Protein AF-A0A091D772-F1 (afdb_monomer)

Solvent-accessible surface area (backbone atoms only — not comparable to full-atom values): 7372 Å² total; per-residue (Å²): 126,67,69,62,57,57,50,49,54,54,50,52,51,54,52,49,64,50,54,75,74,56,83,86,83,85,88,83,76,66,86,89,70,48,62,71,54,55,55,52,49,51,38,44,77,74,65,80,46,76,76,83,57,50,68,64,50,43,25,52,53,44,49,52,53,53,54,49,54,53,51,49,57,53,47,28,65,76,68,69,54,77,66,97,52,71,75,47,56,59,47,56,52,60,68,69,47,88,64,78,66,47,81,82,66,47,45,75,53,69,74,53,57,59,40,66,74,70,107

Nearest PDB structures (foldseek):
  7rky-assembly1_A  TM=7.589E-01  e=5.909E-07  Homo sapiens
  3c7k-assembly2_C  TM=8.821E-01  e=9.025E-05  Mus musculus
  8u02-assembly1_B  TM=5.170E-01  e=1.567E-04  Homo sapiens

Radius of gyration: 23.86 Å; Cα contacts (8 Å, |Δi|>4): 42; chains: 1; bounding box: 42×31×75 Å

Mean predicted aligned error: 9.5 Å

InterPro domains:
  IPR001019 Guanine nucleotide binding protein, alpha subunit [PF00503] (6-117)
  IPR001019 Guanine nucleotide binding protein, alpha subunit [PS51882] (21-119)
  IPR001019 Guanine nucleotide binding protein, alpha subunit [PTHR10218] (6-97)
  IPR011025 G protein alpha subunit, helical insertion [SSF47895] (53-118)
  IPR027417 P-loop containing nucleoside triphosphate hydrolase [G3DSA:3.40.50.300] (2-86)

pLDDT: mean 82.86, std 11.73, range [50.69, 95.75]

Foldseek 3Di:
DPPVVVVVVVVVVVVVVVVVPDDDDDDDDDPPPCPVVVVQVCCVVPVVHDDPCVLVVLLVVQVVVLVVVLVVLVVCVVVVPDDPDNVLVVLNVVSVPPPVPSNPPSDDDPSNVVSVVVD

Sequence (11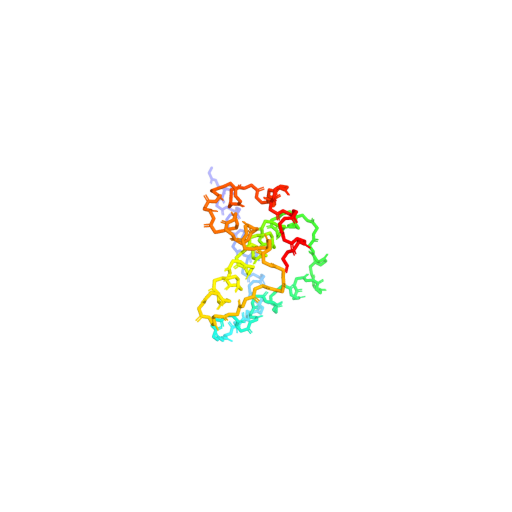9 aa):
MGCTAKMIYKNLQRTWEKAVWEVKLLLLGAGESGKRTIDKQMKIIHEGGYSGECSQYRTVVCSNTVQSIMAIVKAMGNLQIDFTDPHRVADARQLSSPSRTAEEQGMLPEDLSSVFRRL

Structure (mmCIF, N/CA/C/O backbone):
data_AF-A0A091D772-F1
#
_entry.id   AF-A0A091D772-F1
#
loop_
_atom_site.group_PDB
_atom_site.id
_atom_site.type_symbol
_atom_site.label_atom_id
_atom_site.label_alt_id
_atom_site.label_comp_id
_atom_site.label_asym_id
_atom_site.label_entity_id
_atom_site.label_seq_id
_atom_site.pdbx_PDB_ins_code
_atom_site.Cartn_x
_atom_site.Cartn_y
_atom_site.Cartn_z
_atom_site.occupancy
_atom_site.B_iso_or_equiv
_atom_site.auth_seq_id
_atom_site.auth_comp_id
_atom_site.auth_asym_id
_atom_site.auth_atom_id
_atom_site.pdbx_PDB_model_num
ATOM 1 N N . MET A 1 1 ? -2.359 7.596 51.857 1.00 54.97 1 MET A N 1
ATOM 2 C CA . MET A 1 1 ? -2.183 6.387 51.015 1.00 54.97 1 MET A CA 1
ATOM 3 C C . MET A 1 1 ? -3.492 5.671 50.620 1.00 54.97 1 MET A C 1
ATOM 5 O O . MET A 1 1 ? -3.441 4.826 49.740 1.00 54.97 1 MET A O 1
ATOM 9 N N . GLY A 1 2 ? -4.674 6.001 51.176 1.00 61.81 2 GLY A N 1
ATOM 10 C CA . GLY A 1 2 ? -5.932 5.283 50.864 1.00 61.81 2 GLY A CA 1
ATOM 11 C C . GLY A 1 2 ? -6.632 5.631 49.534 1.00 61.81 2 GLY A C 1
ATOM 12 O O . GLY A 1 2 ? -7.403 4.821 49.021 1.00 61.81 2 GLY A O 1
ATOM 13 N N . CYS A 1 3 ? -6.366 6.802 48.942 1.00 72.12 3 CYS A N 1
ATOM 14 C CA . CYS A 1 3 ? -7.052 7.240 47.716 1.00 72.12 3 CYS A CA 1
ATOM 15 C C . CYS A 1 3 ? -6.667 6.410 46.479 1.00 72.12 3 CYS A C 1
ATOM 17 O O . CYS A 1 3 ? -7.528 6.097 45.659 1.00 72.12 3 CYS A O 1
ATOM 19 N N . THR A 1 4 ? -5.403 5.987 46.380 1.00 80.81 4 THR A N 1
ATOM 20 C CA . THR A 1 4 ? -4.888 5.215 45.239 1.00 80.81 4 THR A CA 1
ATOM 21 C C . THR A 1 4 ? -5.492 3.813 45.186 1.00 80.81 4 THR A C 1
ATOM 23 O O . THR A 1 4 ? -5.976 3.397 44.138 1.00 80.81 4 THR A O 1
ATOM 26 N N . ALA A 1 5 ? -5.570 3.114 46.323 1.00 83.38 5 ALA A N 1
ATOM 27 C CA . ALA A 1 5 ? -6.212 1.800 46.399 1.00 83.38 5 ALA A CA 1
ATOM 28 C C . ALA A 1 5 ? -7.697 1.879 46.006 1.00 83.38 5 ALA A C 1
ATOM 30 O O . ALA A 1 5 ? -8.175 1.086 45.199 1.00 83.38 5 ALA A O 1
ATOM 31 N N . LYS A 1 6 ? -8.417 2.896 46.498 1.00 85.00 6 LYS A N 1
ATOM 32 C CA . LYS A 1 6 ? -9.838 3.108 46.178 1.00 85.00 6 LYS A CA 1
ATOM 33 C C . LYS A 1 6 ? -10.072 3.401 44.689 1.00 85.00 6 LYS A C 1
ATOM 35 O O . LYS A 1 6 ? -11.067 2.948 44.128 1.00 85.00 6 LYS A O 1
ATOM 40 N N . MET A 1 7 ? -9.154 4.124 44.041 1.00 88.44 7 MET A N 1
ATOM 41 C CA . MET A 1 7 ? -9.163 4.327 42.587 1.00 88.44 7 MET A CA 1
ATOM 42 C C . MET A 1 7 ? -8.904 3.030 41.815 1.00 88.44 7 MET A C 1
ATOM 44 O O . MET A 1 7 ? -9.593 2.777 40.830 1.00 88.44 7 MET A O 1
ATOM 48 N N . ILE A 1 8 ? -7.965 2.196 42.269 1.00 91.00 8 ILE A N 1
ATOM 49 C CA . I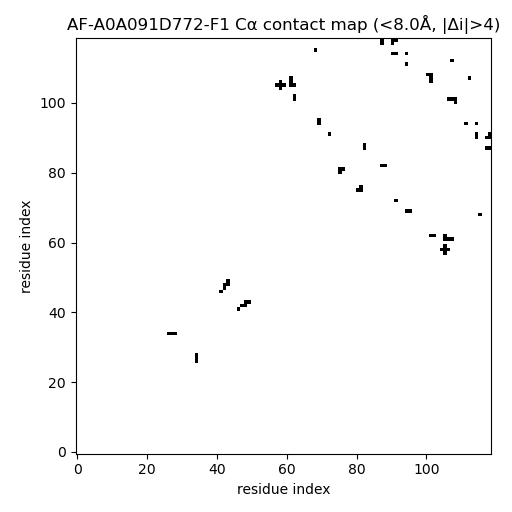LE A 1 8 ? -7.646 0.914 41.623 1.00 91.00 8 ILE A CA 1
ATOM 50 C C . ILE A 1 8 ? -8.863 -0.014 41.636 1.00 91.00 8 ILE A C 1
ATOM 52 O O . ILE A 1 8 ? -9.244 -0.503 40.578 1.00 91.00 8 ILE A O 1
ATOM 56 N N . TYR A 1 9 ? -9.526 -0.191 42.784 1.00 90.81 9 TYR A N 1
ATOM 57 C CA . TYR A 1 9 ? -10.733 -1.025 42.873 1.00 90.81 9 TYR A CA 1
ATOM 58 C C . TYR A 1 9 ? -11.858 -0.523 41.961 1.00 90.81 9 TYR A C 1
ATOM 60 O O . TYR A 1 9 ? -12.465 -1.313 41.240 1.00 90.81 9 TYR A O 1
ATOM 68 N N . LYS A 1 10 ? -12.094 0.797 41.923 1.00 90.44 10 LYS A N 1
ATOM 69 C CA . LYS A 1 10 ? -13.077 1.398 41.005 1.00 90.44 10 LYS A CA 1
ATOM 70 C C . LYS A 1 10 ? -12.729 1.164 39.535 1.00 90.44 10 LYS A C 1
ATOM 72 O O . LYS A 1 10 ? -13.625 0.893 38.741 1.00 90.44 10 LYS A O 1
ATOM 77 N N . ASN A 1 11 ? -11.456 1.284 39.163 1.00 91.00 11 ASN A N 1
ATOM 78 C CA . ASN A 1 11 ? -11.015 1.021 37.796 1.00 91.00 11 ASN A CA 1
ATOM 79 C C . ASN A 1 11 ? -11.162 -0.462 37.444 1.00 91.00 11 ASN A C 1
ATOM 81 O O . ASN A 1 11 ? -11.656 -0.764 36.365 1.00 91.00 11 ASN A O 1
ATOM 85 N N . LEU A 1 12 ? -10.821 -1.372 38.365 1.00 91.31 12 LEU A N 1
ATOM 86 C CA . LEU A 1 12 ? -10.999 -2.812 38.176 1.00 91.31 12 LEU A CA 1
ATOM 87 C C . LEU A 1 12 ? -12.462 -3.161 37.906 1.00 91.31 12 LEU A C 1
ATOM 89 O O . LEU A 1 12 ? -12.752 -3.871 36.950 1.00 91.31 12 LEU A O 1
ATOM 93 N N . GLN A 1 13 ? -13.374 -2.627 38.722 1.00 91.19 13 GLN A N 1
ATOM 94 C CA . GLN A 1 13 ? -14.805 -2.884 38.590 1.00 91.19 13 GLN A CA 1
ATOM 95 C C . GLN A 1 13 ? -15.347 -2.378 37.245 1.00 91.19 13 GLN A C 1
ATOM 97 O O . GLN A 1 13 ? -16.022 -3.123 36.542 1.00 91.19 13 GLN A O 1
ATOM 102 N N . ARG A 1 14 ? -14.965 -1.164 36.824 1.00 87.81 14 ARG A N 1
ATOM 103 C CA . ARG A 1 14 ? -15.341 -0.625 35.504 1.00 87.81 14 ARG A CA 1
ATOM 104 C C . ARG A 1 14 ? -14.789 -1.449 34.341 1.00 87.81 14 ARG A C 1
ATOM 106 O O . ARG A 1 14 ? -15.472 -1.608 33.335 1.00 87.81 14 ARG A O 1
ATOM 113 N N . THR A 1 15 ? -13.550 -1.929 34.435 1.00 88.12 15 THR A N 1
ATOM 114 C CA . THR A 1 15 ? -12.956 -2.772 33.387 1.00 88.12 15 THR A CA 1
ATOM 115 C C . THR A 1 15 ? -13.654 -4.128 33.320 1.00 88.12 15 THR A C 1
ATOM 117 O O . THR A 1 15 ? -13.915 -4.608 32.223 1.00 88.12 15 THR A O 1
ATOM 120 N N . TRP A 1 16 ? -14.019 -4.706 34.468 1.00 89.00 16 TRP A N 1
ATOM 121 C CA . TRP A 1 16 ? -14.804 -5.941 34.543 1.00 89.00 16 TRP A CA 1
ATOM 122 C C . TRP A 1 16 ? -16.167 -5.799 33.873 1.00 89.00 16 TRP A C 1
ATOM 124 O O . TRP A 1 16 ? -16.507 -6.603 33.013 1.00 89.00 16 TRP A O 1
ATOM 134 N N . GLU A 1 17 ? -16.916 -4.750 34.211 1.00 89.38 17 GLU A N 1
ATOM 135 C CA . GLU A 1 17 ? -18.231 -4.484 33.619 1.00 89.38 17 GLU A CA 1
ATOM 136 C C . GLU A 1 17 ? -18.150 -4.333 32.094 1.00 89.38 17 GLU A C 1
ATOM 138 O O . GLU A 1 17 ? -19.002 -4.853 31.380 1.00 89.38 17 GLU A O 1
ATOM 143 N N . LYS A 1 18 ? -17.100 -3.680 31.578 1.00 86.12 18 LYS A N 1
ATOM 144 C CA . LYS A 1 18 ? -16.860 -3.570 30.131 1.00 86.12 18 LYS A CA 1
ATOM 145 C C . LYS A 1 18 ? -16.477 -4.905 29.494 1.00 86.12 18 LYS A C 1
ATOM 147 O O . LYS A 1 18 ? -16.975 -5.218 28.419 1.00 86.12 18 LYS A O 1
ATOM 152 N N . ALA A 1 19 ? -15.619 -5.683 30.151 1.00 85.94 19 ALA A N 1
ATOM 153 C CA . ALA A 1 19 ? -15.123 -6.955 29.630 1.00 85.94 19 ALA A CA 1
ATOM 154 C C . ALA A 1 19 ? -16.227 -8.015 29.498 1.00 85.94 19 ALA A C 1
ATOM 156 O O . ALA A 1 19 ? -16.156 -8.848 28.603 1.00 85.94 19 ALA A O 1
ATOM 157 N N . VAL A 1 20 ? -17.257 -7.974 30.352 1.00 88.81 20 VAL A N 1
ATOM 158 C CA . VAL A 1 20 ? -18.402 -8.904 30.282 1.00 88.81 20 VAL A CA 1
ATOM 159 C C . VAL A 1 20 ? -19.163 -8.783 28.958 1.00 88.81 20 VAL A C 1
ATOM 161 O O . VAL A 1 20 ? -19.652 -9.787 28.446 1.00 88.81 20 VAL A O 1
ATOM 164 N N . TRP A 1 21 ? -19.241 -7.579 28.389 1.00 89.88 21 TRP A N 1
ATOM 165 C CA . TRP A 1 21 ? -19.954 -7.318 27.133 1.00 89.88 21 TRP A CA 1
ATOM 166 C C . TRP A 1 21 ? -19.029 -7.242 25.911 1.00 89.88 21 TRP A C 1
ATOM 168 O O . TRP A 1 21 ? -19.494 -7.015 24.795 1.00 89.88 21 TRP A O 1
ATOM 178 N N . GLU A 1 22 ? -17.720 -7.414 26.103 1.00 89.50 22 GLU A N 1
ATOM 179 C CA . GLU A 1 22 ? -16.728 -7.339 25.035 1.00 89.50 22 GLU A CA 1
ATOM 180 C C . GLU A 1 22 ? -16.722 -8.632 24.207 1.00 89.50 22 GLU A C 1
ATOM 182 O O . GLU A 1 22 ? -16.495 -9.727 24.723 1.00 89.50 22 GLU A O 1
ATOM 187 N N . VAL A 1 23 ? -16.914 -8.506 22.892 1.00 91.06 23 VAL A N 1
ATOM 188 C CA . VAL A 1 23 ? -16.774 -9.625 21.951 1.00 91.06 23 VAL A CA 1
ATOM 189 C C . VAL A 1 23 ? -15.367 -9.606 21.359 1.00 91.06 23 VAL A C 1
ATOM 191 O O . VAL A 1 23 ? -14.972 -8.638 20.713 1.00 91.06 23 VAL A O 1
ATOM 194 N N . LYS A 1 24 ? -14.611 -10.693 21.549 1.00 91.56 24 LYS A N 1
ATOM 195 C CA . LYS A 1 24 ? -13.251 -10.845 21.009 1.00 91.56 24 LYS A CA 1
ATOM 196 C C . LYS A 1 24 ? -13.272 -11.698 19.748 1.00 91.56 24 LYS A C 1
ATOM 198 O O . LYS A 1 24 ? -13.722 -12.840 19.775 1.00 91.56 24 LYS A O 1
ATOM 203 N N . LEU A 1 25 ? -12.753 -11.146 18.655 1.00 92.25 25 LEU A N 1
ATOM 204 C CA . LEU A 1 25 ? -12.651 -11.819 17.362 1.00 92.25 25 LEU A CA 1
ATOM 205 C C . LEU A 1 25 ? -11.182 -12.112 17.045 1.00 92.25 25 LEU A C 1
ATOM 207 O O . LEU A 1 25 ? -10.322 -11.250 17.214 1.00 92.25 25 LEU A O 1
ATOM 211 N N . LEU A 1 26 ? -10.897 -13.326 16.567 1.00 94.44 26 LEU A N 1
ATOM 212 C CA . LEU A 1 26 ? -9.562 -13.740 16.136 1.00 94.44 26 LEU A CA 1
ATOM 213 C C . LEU A 1 26 ? -9.563 -14.000 14.629 1.00 94.44 26 LEU A C 1
ATOM 215 O O . LEU A 1 26 ? -10.251 -14.896 14.145 1.00 94.44 26 LEU A O 1
ATOM 219 N N . LEU A 1 27 ? -8.763 -13.232 13.891 1.00 93.00 27 LEU A N 1
ATOM 220 C CA . LEU A 1 27 ? -8.570 -13.424 12.456 1.00 93.00 27 LEU A CA 1
ATOM 221 C C . LEU A 1 27 ? -7.361 -14.338 12.214 1.00 93.00 27 LEU A C 1
ATOM 223 O O . LEU A 1 27 ? -6.230 -13.979 12.542 1.00 93.00 27 LEU A O 1
ATOM 227 N N . LEU A 1 28 ? -7.590 -15.503 11.603 1.00 94.75 28 LEU A N 1
ATOM 228 C CA . LEU A 1 28 ? -6.553 -16.479 11.249 1.00 94.75 28 LEU A CA 1
ATOM 229 C C . LEU A 1 28 ? -6.351 -16.554 9.731 1.00 94.75 28 LEU A C 1
ATOM 231 O O . LEU A 1 28 ? -7.261 -16.290 8.951 1.00 94.75 28 LEU A O 1
ATOM 235 N N . GLY A 1 29 ? -5.132 -16.880 9.303 1.00 92.56 29 GLY A N 1
ATOM 236 C CA . GLY A 1 29 ? -4.792 -17.087 7.893 1.00 92.56 29 GLY A CA 1
ATOM 237 C C . GLY A 1 29 ? -3.289 -17.011 7.639 1.00 92.56 29 GLY A C 1
ATOM 238 O O . GLY A 1 29 ? -2.540 -16.547 8.502 1.00 92.56 29 GLY A O 1
ATOM 239 N N . ALA A 1 30 ? -2.855 -17.387 6.438 1.00 92.31 30 ALA A N 1
ATOM 240 C CA . ALA A 1 30 ? -1.458 -17.297 6.006 1.00 92.31 30 ALA A CA 1
ATOM 241 C C . ALA A 1 30 ? -0.909 -15.853 6.026 1.00 92.31 30 ALA A C 1
ATOM 243 O O . ALA A 1 30 ? -1.669 -14.882 6.145 1.00 92.31 30 ALA A O 1
ATOM 244 N N . GLY A 1 31 ? 0.414 -15.697 5.914 1.00 88.44 31 GLY A N 1
ATOM 245 C CA . GLY A 1 31 ? 1.026 -14.388 5.661 1.00 88.44 31 GLY A CA 1
ATOM 246 C C . GLY A 1 31 ? 0.338 -13.690 4.482 1.00 88.44 31 GLY A C 1
ATOM 247 O O . GLY A 1 31 ? -0.123 -14.356 3.563 1.00 88.44 31 GLY A O 1
ATOM 248 N N . GLU A 1 32 ? 0.177 -12.367 4.562 1.00 85.81 32 GLU A N 1
ATOM 249 C CA . GLU A 1 32 ? -0.389 -11.539 3.476 1.00 85.81 32 GLU A CA 1
ATOM 250 C C . GLU A 1 32 ? -1.856 -11.816 3.077 1.00 85.81 32 GLU A C 1
ATOM 252 O O . GLU A 1 32 ? -2.391 -11.129 2.215 1.00 85.81 32 GLU A O 1
ATOM 257 N N . SER A 1 33 ? -2.582 -12.701 3.775 1.00 91.44 33 SER A N 1
ATOM 258 C CA . SER A 1 33 ? -3.985 -13.060 3.474 1.00 91.44 33 SER A CA 1
ATOM 259 C C . SER A 1 33 ? -5.035 -11.943 3.664 1.00 91.44 33 SER A C 1
ATOM 261 O O . SER A 1 33 ? -6.227 -12.225 3.741 1.00 91.44 33 SER A O 1
ATOM 263 N N . GLY A 1 34 ? -4.625 -10.687 3.859 1.00 91.31 34 GLY A N 1
ATOM 264 C CA . GLY A 1 34 ? -5.541 -9.552 4.018 1.00 91.31 34 GLY A CA 1
ATOM 265 C C . GLY A 1 34 ? -6.130 -9.344 5.420 1.00 91.31 34 GLY A C 1
ATOM 266 O O . GLY A 1 34 ? -6.979 -8.476 5.590 1.00 91.31 34 GLY A O 1
ATOM 267 N N . LYS A 1 35 ? -5.662 -10.054 6.459 1.00 94.31 35 LYS A N 1
ATOM 268 C CA . LYS A 1 35 ? -6.143 -9.863 7.851 1.00 94.31 35 LYS A CA 1
ATOM 269 C C . LYS A 1 35 ? -6.052 -8.411 8.330 1.00 94.31 35 LYS A C 1
ATOM 271 O O . LYS A 1 35 ? -7.009 -7.878 8.878 1.00 94.31 35 LYS A O 1
ATOM 276 N N . ARG A 1 36 ? -4.918 -7.752 8.057 1.00 90.75 36 ARG A N 1
ATOM 277 C CA . ARG A 1 36 ? -4.725 -6.321 8.356 1.00 90.75 36 ARG A CA 1
ATOM 278 C C . ARG A 1 36 ? -5.675 -5.427 7.557 1.00 90.75 36 ARG A C 1
ATOM 280 O O . ARG A 1 36 ? -6.001 -4.339 8.006 1.00 90.75 36 ARG A O 1
ATOM 287 N N . THR A 1 37 ? -6.101 -5.857 6.373 1.00 94.00 37 THR A N 1
ATOM 288 C CA . THR A 1 37 ? -7.060 -5.108 5.555 1.00 94.00 37 THR A CA 1
ATOM 289 C C . THR A 1 37 ? -8.450 -5.151 6.179 1.00 94.00 37 THR A C 1
ATOM 291 O O . THR A 1 37 ? -9.092 -4.112 6.256 1.00 94.00 37 THR A O 1
ATOM 294 N N . ILE A 1 38 ? -8.888 -6.309 6.684 1.00 93.62 38 ILE A N 1
ATOM 295 C CA . ILE A 1 38 ? -10.170 -6.439 7.399 1.00 93.62 38 ILE A CA 1
ATOM 296 C C . ILE A 1 38 ? -10.192 -5.561 8.653 1.00 93.62 38 ILE A C 1
ATOM 298 O O . ILE A 1 38 ? -11.141 -4.811 8.857 1.00 93.62 38 ILE A O 1
ATOM 302 N N . ASP A 1 39 ? -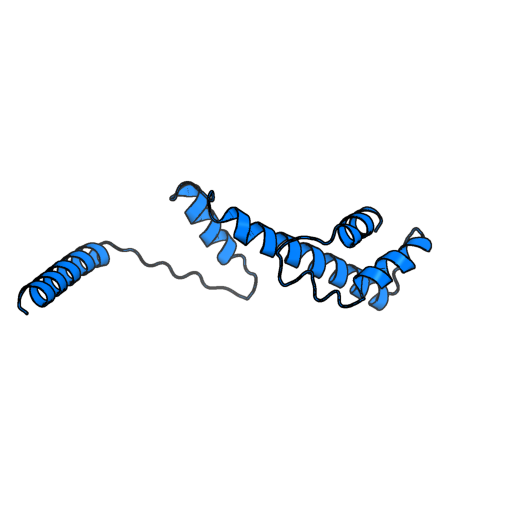9.118 -5.599 9.441 1.00 91.25 39 ASP A N 1
ATOM 303 C CA . ASP A 1 39 ? -8.953 -4.744 10.620 1.00 91.25 39 ASP A CA 1
ATOM 304 C C . ASP A 1 39 ? -9.055 -3.246 10.263 1.00 91.25 39 ASP A C 1
ATOM 306 O O . ASP A 1 39 ? -9.849 -2.502 10.840 1.00 91.25 39 ASP A O 1
ATOM 310 N N . LYS A 1 40 ? -8.356 -2.818 9.201 1.00 91.31 40 LYS A N 1
ATOM 311 C CA . LYS A 1 40 ? -8.447 -1.438 8.698 1.00 91.31 40 LYS A CA 1
ATOM 312 C C . LYS A 1 40 ? -9.855 -1.049 8.238 1.00 91.31 40 LYS A C 1
ATOM 314 O O . LYS A 1 40 ? -10.270 0.087 8.454 1.00 91.31 40 LYS A O 1
ATOM 319 N N . GLN A 1 41 ? -10.591 -1.961 7.604 1.00 94.31 41 GLN A N 1
ATOM 320 C CA . GLN A 1 41 ? -11.969 -1.702 7.169 1.00 94.31 41 GLN A CA 1
ATOM 321 C C . GLN A 1 41 ? -12.925 -1.553 8.353 1.00 94.31 41 GLN A C 1
ATOM 323 O O . GLN A 1 41 ? -13.781 -0.670 8.335 1.00 94.31 41 GLN A O 1
ATOM 328 N N . MET A 1 42 ? -12.748 -2.348 9.411 1.00 92.81 42 MET A N 1
ATOM 329 C CA . MET A 1 42 ? -13.555 -2.203 10.624 1.00 92.81 42 MET A CA 1
ATOM 330 C C . MET A 1 42 ? -13.401 -0.812 11.233 1.00 92.81 42 MET A C 1
ATOM 332 O O . MET A 1 42 ? -14.410 -0.169 11.527 1.00 92.81 42 MET A O 1
ATOM 336 N N . LYS A 1 43 ? -12.167 -0.303 11.297 1.00 90.44 43 LYS A N 1
ATOM 337 C CA . LYS A 1 43 ? -11.873 1.061 11.748 1.00 90.44 43 LYS A CA 1
ATOM 338 C C . LYS A 1 43 ? -12.513 2.141 10.866 1.00 90.44 43 LYS A C 1
ATOM 340 O O . LYS A 1 43 ? -13.077 3.102 11.385 1.00 90.44 43 LYS A O 1
ATOM 345 N N . ILE A 1 44 ? -12.491 1.977 9.542 1.00 91.12 44 ILE A N 1
ATOM 346 C CA . ILE A 1 44 ? -13.151 2.917 8.616 1.00 91.12 44 ILE A CA 1
ATOM 347 C C . ILE A 1 44 ? -14.658 2.993 8.878 1.00 91.12 44 ILE A C 1
ATOM 349 O O . ILE A 1 44 ? -15.208 4.090 8.938 1.00 91.12 44 ILE A O 1
ATOM 353 N N . ILE A 1 45 ? -15.314 1.846 9.056 1.00 93.25 45 ILE A N 1
ATOM 354 C CA . ILE A 1 45 ? -16.774 1.773 9.185 1.00 93.25 45 ILE A CA 1
ATOM 355 C C . ILE A 1 45 ? -17.247 2.194 10.590 1.00 93.25 45 ILE A C 1
ATOM 357 O O . ILE A 1 45 ? -18.300 2.815 10.705 1.00 93.25 45 ILE A O 1
ATOM 361 N N . HIS A 1 46 ? -16.486 1.884 11.649 1.00 90.56 46 HIS A N 1
ATOM 362 C CA . HIS A 1 46 ? -16.962 1.995 13.039 1.00 90.56 46 HIS A CA 1
ATOM 363 C C . HIS A 1 46 ? -16.286 3.103 13.861 1.00 90.56 46 HIS A C 1
ATOM 365 O O . HIS A 1 46 ? -16.867 3.553 14.845 1.00 90.56 46 HIS A O 1
ATOM 371 N N . GLU A 1 47 ? -15.094 3.573 13.479 1.00 87.56 47 GLU A N 1
ATOM 372 C CA . GLU A 1 47 ? -14.313 4.548 14.265 1.00 87.56 47 GLU A CA 1
ATOM 373 C C . GLU A 1 47 ? -14.096 5.887 13.537 1.00 87.56 47 GLU A C 1
ATOM 375 O O . GLU A 1 47 ? -13.283 6.707 13.959 1.00 87.56 47 GLU A O 1
ATOM 380 N N . GLY A 1 48 ? -14.817 6.140 12.439 1.00 85.00 48 GLY A N 1
ATOM 381 C CA . GLY A 1 48 ? -14.730 7.408 11.704 1.00 85.00 48 GLY A CA 1
ATOM 382 C C . GLY A 1 48 ? -13.479 7.557 10.828 1.00 85.00 48 GLY A C 1
ATOM 383 O O . GLY A 1 48 ? -13.158 8.666 10.400 1.00 85.00 48 GLY A O 1
ATOM 384 N N . GLY A 1 49 ? -12.784 6.455 10.527 1.00 85.38 49 GLY A N 1
ATOM 385 C CA . GLY A 1 49 ? -11.655 6.434 9.594 1.00 85.38 49 GLY A CA 1
ATOM 386 C C . GLY A 1 49 ? -10.332 6.948 10.165 1.00 85.38 49 G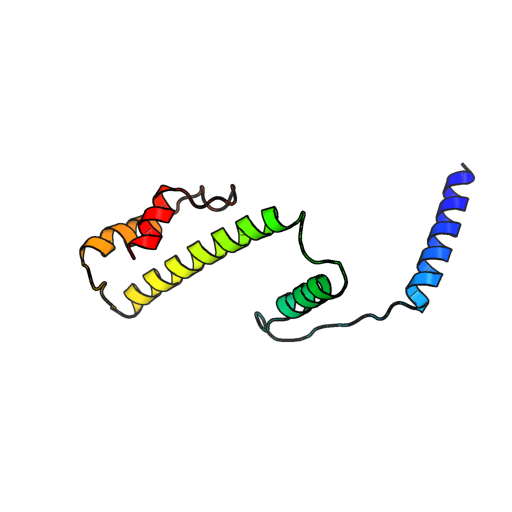LY A C 1
ATOM 387 O O . GLY A 1 49 ? -10.061 6.858 11.359 1.00 85.38 49 GLY A O 1
ATOM 388 N N . TYR A 1 50 ? -9.459 7.435 9.276 1.00 85.12 50 TYR A N 1
ATOM 389 C CA . TYR A 1 50 ? -8.085 7.829 9.598 1.00 85.12 50 TYR A CA 1
ATOM 390 C C . TYR A 1 50 ? -7.874 9.314 9.292 1.00 85.12 50 TYR A C 1
ATOM 392 O O . TYR A 1 50 ? -7.909 9.715 8.132 1.00 85.12 50 TYR A O 1
ATOM 400 N N . SER A 1 51 ? -7.638 10.129 10.325 1.00 77.12 51 SER A N 1
ATOM 401 C CA . SER A 1 51 ? -7.335 11.564 10.166 1.00 77.12 51 SER A CA 1
ATOM 402 C C . SER A 1 51 ? -5.927 11.914 10.672 1.00 77.12 51 SER A C 1
ATOM 404 O O . SER A 1 51 ? -5.114 12.443 9.919 1.00 77.12 51 SER A O 1
ATOM 406 N N . GLY A 1 52 ? -5.568 11.517 11.902 1.00 78.44 52 GLY A N 1
ATOM 407 C CA . GLY A 1 52 ? -4.230 11.768 12.471 1.00 78.44 52 GLY A CA 1
ATOM 408 C C . GLY A 1 52 ? -3.144 10.759 12.066 1.00 78.44 52 GLY A C 1
ATOM 409 O O . GLY A 1 52 ? -1.965 11.097 12.002 1.00 78.44 52 GLY A O 1
ATOM 410 N N . GLU A 1 53 ? -3.524 9.519 11.749 1.00 79.12 53 GLU A N 1
ATOM 411 C CA . GLU A 1 53 ? -2.578 8.430 11.439 1.00 79.12 53 GLU A CA 1
ATOM 412 C C . GLU A 1 53 ? -2.108 8.431 9.975 1.00 79.12 53 GLU A C 1
ATOM 414 O O . GLU A 1 53 ? -1.159 7.731 9.623 1.00 79.12 53 GLU A O 1
ATOM 419 N N . CYS A 1 54 ? -2.727 9.239 9.108 1.00 78.62 54 CYS A N 1
ATOM 420 C CA . CYS A 1 54 ? -2.394 9.312 7.682 1.00 78.62 54 CYS A CA 1
ATOM 421 C C . CYS A 1 54 ? -0.919 9.647 7.424 1.00 78.62 54 CYS A C 1
ATOM 423 O O . CYS A 1 54 ? -0.327 9.118 6.484 1.00 78.62 54 CYS A O 1
ATOM 425 N N . SER A 1 55 ? -0.300 10.456 8.288 1.00 79.75 55 SER A N 1
ATOM 426 C CA . SER A 1 55 ? 1.131 10.770 8.192 1.00 79.75 55 SER A CA 1
ATOM 427 C C . SER A 1 55 ? 2.010 9.523 8.361 1.00 79.75 55 SER A C 1
ATOM 429 O O . SER A 1 55 ? 2.947 9.312 7.595 1.00 79.75 55 SER A O 1
ATOM 431 N N . GLN A 1 56 ? 1.657 8.630 9.290 1.00 80.25 56 GLN A N 1
ATOM 432 C CA . GLN A 1 56 ? 2.383 7.372 9.499 1.00 80.25 56 GLN A CA 1
ATOM 433 C C . GLN A 1 56 ? 2.187 6.417 8.315 1.00 80.25 56 GLN A C 1
ATOM 435 O O . GLN A 1 56 ? 3.132 5.764 7.871 1.00 80.25 56 GLN A O 1
ATOM 440 N N . TYR A 1 57 ? 0.977 6.374 7.746 1.00 83.44 57 TYR A N 1
ATOM 441 C CA . TYR A 1 57 ? 0.713 5.576 6.548 1.00 83.44 57 TYR A CA 1
ATOM 442 C C . TYR A 1 57 ? 1.465 6.081 5.318 1.00 83.44 57 TYR A C 1
ATOM 444 O O . TYR A 1 57 ? 1.864 5.262 4.493 1.00 83.44 57 TYR A O 1
ATOM 452 N N . ARG A 1 58 ? 1.715 7.390 5.199 1.00 83.19 58 ARG A N 1
ATOM 453 C CA . ARG A 1 58 ? 2.490 7.963 4.088 1.00 83.19 58 ARG A CA 1
ATOM 454 C C . ARG A 1 58 ? 3.881 7.337 3.986 1.00 83.19 58 ARG A C 1
ATOM 456 O O . ARG A 1 58 ? 4.281 6.944 2.892 1.00 83.19 58 ARG A O 1
ATOM 463 N N . THR A 1 59 ? 4.572 7.177 5.113 1.00 81.06 59 THR A N 1
ATOM 464 C CA . THR A 1 59 ? 5.882 6.509 5.181 1.00 81.06 59 THR A CA 1
ATOM 465 C C . THR A 1 59 ? 5.807 5.068 4.689 1.00 81.06 59 THR A C 1
ATOM 467 O O . THR A 1 59 ? 6.633 4.643 3.884 1.00 81.06 59 THR A O 1
ATOM 470 N N . VAL A 1 60 ? 4.782 4.328 5.117 1.00 84.56 60 VAL A N 1
ATOM 471 C CA . VAL A 1 60 ? 4.580 2.931 4.707 1.00 84.56 60 VAL A CA 1
ATOM 472 C C . VAL A 1 60 ? 4.289 2.831 3.209 1.00 84.56 60 VAL A C 1
ATOM 474 O O . VAL A 1 60 ? 4.861 1.984 2.531 1.00 84.56 60 VAL A O 1
ATOM 477 N N . VAL A 1 61 ? 3.438 3.707 2.666 1.00 86.44 61 VAL A N 1
ATOM 478 C CA . VAL A 1 61 ? 3.124 3.741 1.228 1.00 86.44 61 VAL A CA 1
ATOM 479 C C . VAL A 1 61 ? 4.374 4.059 0.409 1.00 86.44 61 VAL A C 1
ATOM 481 O O . VAL A 1 61 ? 4.652 3.369 -0.569 1.00 86.44 61 VAL A O 1
ATOM 484 N N . CYS A 1 62 ? 5.147 5.062 0.829 1.00 82.94 62 CYS A N 1
ATOM 485 C CA . CYS A 1 62 ? 6.426 5.422 0.218 1.00 82.94 62 CYS A CA 1
ATOM 486 C C . CYS A 1 62 ? 7.381 4.218 0.176 1.00 82.94 62 CYS A C 1
ATOM 488 O O . CYS A 1 62 ? 7.816 3.815 -0.903 1.00 82.94 62 CYS A O 1
ATOM 490 N N . SER A 1 63 ? 7.625 3.592 1.330 1.00 83.00 63 SER A N 1
ATOM 491 C CA . SER A 1 63 ? 8.513 2.434 1.456 1.00 83.00 63 SER A CA 1
ATOM 492 C C . SER A 1 63 ? 8.061 1.265 0.574 1.00 83.00 63 SER A C 1
ATOM 494 O O . SER A 1 63 ? 8.848 0.756 -0.225 1.00 83.00 63 SER A O 1
ATOM 496 N N . ASN A 1 64 ? 6.773 0.911 0.617 1.00 86.62 64 ASN A N 1
ATOM 497 C CA . ASN A 1 64 ? 6.214 -0.159 -0.211 1.00 86.62 64 ASN A CA 1
ATOM 498 C C . ASN A 1 64 ? 6.358 0.133 -1.711 1.00 86.62 64 ASN A C 1
ATOM 500 O O . ASN A 1 64 ? 6.633 -0.781 -2.485 1.00 86.62 64 ASN A O 1
ATOM 504 N N . THR A 1 65 ? 6.189 1.390 -2.130 1.00 86.69 65 THR A N 1
ATOM 505 C CA . THR A 1 65 ? 6.333 1.791 -3.539 1.00 86.69 65 THR A CA 1
ATOM 506 C C . THR A 1 65 ? 7.777 1.592 -4.005 1.00 86.69 65 THR A C 1
ATOM 508 O O . THR A 1 65 ? 8.002 1.004 -5.062 1.00 86.69 65 THR A O 1
ATOM 51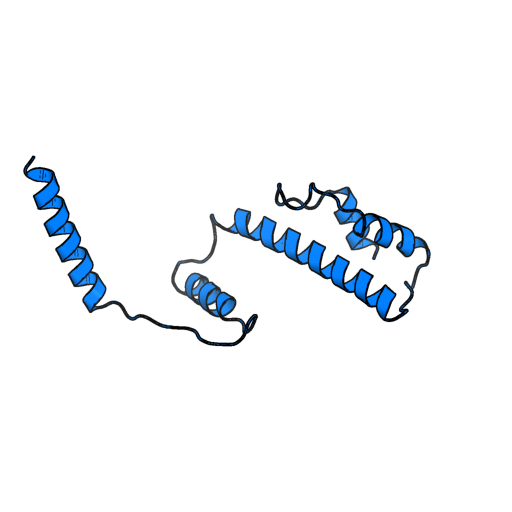1 N N . VAL A 1 66 ? 8.757 2.011 -3.195 1.00 82.06 66 VAL A N 1
ATOM 512 C CA . VAL A 1 66 ? 10.189 1.832 -3.491 1.00 82.06 66 VAL A CA 1
ATOM 513 C C . VAL A 1 66 ? 10.564 0.356 -3.547 1.00 82.06 66 VAL A C 1
ATOM 515 O O . VAL A 1 66 ? 11.161 -0.096 -4.523 1.00 82.06 66 VAL A O 1
ATOM 518 N N . GLN A 1 67 ? 10.165 -0.420 -2.541 1.00 84.56 67 GLN A N 1
ATOM 519 C CA . GLN A 1 67 ? 10.439 -1.855 -2.502 1.00 84.56 67 GLN A CA 1
ATOM 520 C C . GLN A 1 67 ? 9.816 -2.585 -3.700 1.00 84.56 67 GLN A C 1
ATOM 522 O O . GLN A 1 67 ? 10.463 -3.449 -4.291 1.00 84.56 67 GLN A O 1
ATOM 527 N N . SER A 1 68 ? 8.600 -2.201 -4.103 1.00 88.69 68 SER A N 1
ATOM 528 C CA . SER A 1 68 ? 7.904 -2.805 -5.244 1.00 88.69 68 SER A CA 1
ATOM 529 C C . SER A 1 68 ? 8.641 -2.561 -6.561 1.00 88.69 68 SER A C 1
ATOM 531 O O . SER A 1 68 ? 8.897 -3.515 -7.292 1.00 88.69 68 SER A O 1
ATOM 533 N N . ILE A 1 69 ? 9.041 -1.319 -6.863 1.00 87.69 69 ILE A N 1
ATOM 534 C CA . ILE A 1 69 ? 9.758 -1.036 -8.119 1.00 87.69 69 ILE A CA 1
ATOM 535 C C . ILE A 1 69 ? 11.149 -1.681 -8.134 1.00 87.69 69 ILE A C 1
ATOM 537 O O . ILE A 1 69 ? 11.556 -2.230 -9.155 1.00 87.69 69 ILE A O 1
ATOM 541 N N . MET A 1 70 ? 11.856 -1.705 -6.999 1.00 85.38 70 MET A N 1
ATOM 542 C CA . MET A 1 70 ? 13.145 -2.393 -6.891 1.00 85.38 70 MET A CA 1
ATOM 543 C C . MET A 1 70 ? 12.994 -3.897 -7.132 1.00 85.38 70 MET A C 1
ATOM 545 O O . MET A 1 70 ? 13.831 -4.498 -7.809 1.00 85.38 70 MET A O 1
ATOM 549 N N . ALA A 1 71 ? 11.923 -4.507 -6.616 1.00 88.44 71 ALA A N 1
ATOM 550 C CA . ALA A 1 71 ? 11.615 -5.911 -6.858 1.00 88.44 71 ALA A CA 1
ATOM 551 C C . ALA A 1 71 ? 11.332 -6.182 -8.344 1.00 88.44 71 ALA A C 1
ATOM 553 O O . ALA A 1 71 ? 11.859 -7.155 -8.883 1.00 88.44 71 ALA A O 1
ATOM 554 N N . ILE A 1 72 ? 10.577 -5.305 -9.017 1.00 91.06 72 ILE A N 1
ATOM 555 C CA . ILE A 1 72 ? 10.293 -5.407 -10.458 1.00 91.06 72 ILE A CA 1
ATOM 556 C C . ILE A 1 72 ? 11.585 -5.301 -11.273 1.00 91.06 72 ILE A C 1
ATOM 558 O O . ILE A 1 72 ? 11.882 -6.199 -12.055 1.00 91.06 72 ILE A O 1
ATOM 562 N N . VAL A 1 73 ? 12.394 -4.260 -11.053 1.00 88.75 73 VAL A N 1
ATOM 563 C CA . VAL A 1 73 ? 13.664 -4.050 -11.772 1.00 88.75 73 VAL A CA 1
ATOM 564 C C . VAL A 1 73 ? 14.613 -5.236 -11.579 1.00 88.75 73 VAL A C 1
ATOM 566 O O . VAL A 1 73 ? 15.225 -5.718 -12.533 1.00 88.75 73 VAL A O 1
ATOM 569 N N . LYS A 1 74 ? 14.709 -5.762 -10.353 1.00 88.38 74 LYS A N 1
ATOM 570 C CA . LYS A 1 74 ? 15.505 -6.960 -10.062 1.00 88.38 74 LYS A CA 1
ATOM 571 C C . LYS A 1 74 ? 14.968 -8.194 -10.795 1.00 88.38 74 LYS A C 1
ATOM 573 O O . LYS A 1 74 ? 15.753 -8.977 -11.324 1.00 88.38 74 LYS A O 1
ATOM 578 N N . ALA A 1 75 ? 13.648 -8.369 -10.839 1.00 93.06 75 ALA A N 1
ATOM 579 C CA . ALA A 1 75 ? 13.015 -9.472 -11.552 1.00 93.06 75 ALA A CA 1
ATOM 580 C C . ALA A 1 75 ? 13.227 -9.378 -13.071 1.00 93.06 75 ALA A C 1
ATOM 582 O O . ALA A 1 75 ? 13.515 -10.398 -13.688 1.00 93.06 75 ALA A O 1
ATOM 583 N N . MET A 1 76 ? 13.171 -8.179 -13.660 1.00 92.88 76 MET A N 1
ATOM 584 C CA . MET A 1 76 ? 13.478 -7.959 -15.080 1.00 92.88 76 MET A CA 1
ATOM 585 C C . MET A 1 76 ? 14.891 -8.435 -15.432 1.00 92.88 76 MET A C 1
ATOM 587 O O . MET A 1 76 ? 15.058 -9.157 -16.410 1.00 92.88 76 MET A O 1
ATOM 591 N N . GLY A 1 77 ? 15.889 -8.125 -14.594 1.00 89.44 77 GLY A N 1
ATOM 592 C CA . GLY A 1 77 ? 17.256 -8.627 -14.773 1.00 89.44 77 GLY A CA 1
ATOM 593 C C . GLY A 1 77 ? 17.356 -10.156 -14.696 1.00 89.44 77 GLY A C 1
ATOM 594 O O . GLY A 1 77 ? 18.038 -10.769 -15.512 1.00 89.44 77 GLY A O 1
ATOM 595 N N . ASN A 1 78 ? 16.633 -10.783 -13.762 1.00 92.44 78 ASN A N 1
ATOM 596 C CA . ASN A 1 78 ? 16.600 -12.245 -13.626 1.00 92.44 78 ASN A CA 1
ATOM 597 C C . ASN A 1 78 ? 15.890 -12.942 -14.798 1.00 92.44 78 ASN A C 1
ATOM 599 O O . ASN A 1 78 ? 16.262 -14.052 -15.166 1.00 92.44 78 ASN A O 1
ATOM 603 N N . LEU A 1 79 ? 14.856 -12.307 -15.351 1.00 95.75 79 LEU A N 1
ATOM 604 C CA . LEU A 1 79 ? 14.054 -12.821 -16.463 1.00 95.75 79 LEU A CA 1
ATOM 605 C C . LEU A 1 79 ? 14.597 -12.400 -17.836 1.00 95.75 79 LEU A C 1
ATOM 607 O O . LEU A 1 79 ? 14.012 -12.777 -18.846 1.00 95.75 79 LEU A O 1
ATOM 611 N N . GLN A 1 80 ? 15.694 -11.634 -17.873 1.00 93.25 80 GLN A N 1
ATOM 612 C CA . GLN A 1 80 ? 16.290 -11.073 -19.091 1.00 93.25 80 GLN A CA 1
ATOM 613 C C . GLN A 1 80 ? 15.287 -10.260 -19.930 1.00 93.25 80 GLN A C 1
ATOM 615 O O . GLN A 1 80 ? 15.267 -10.341 -21.155 1.00 93.25 80 GLN A O 1
ATOM 620 N N . ILE A 1 81 ? 14.434 -9.487 -19.255 1.00 93.62 81 ILE A N 1
ATOM 621 C CA . ILE A 1 81 ? 13.498 -8.562 -19.898 1.00 93.62 81 ILE A CA 1
ATOM 622 C C . ILE A 1 81 ? 14.177 -7.200 -19.995 1.00 93.62 81 ILE A C 1
ATOM 624 O O . ILE A 1 81 ? 14.411 -6.542 -18.978 1.00 93.62 81 ILE A O 1
ATOM 628 N N . ASP A 1 82 ? 14.472 -6.779 -21.220 1.00 92.00 82 ASP A N 1
ATOM 629 C CA . ASP A 1 82 ? 15.065 -5.475 -21.488 1.00 92.00 82 ASP A CA 1
ATOM 630 C C . ASP A 1 82 ? 14.044 -4.340 -21.340 1.00 92.00 82 ASP A C 1
ATOM 632 O O . ASP A 1 82 ? 12.840 -4.502 -21.555 1.00 92.00 82 ASP A O 1
ATOM 636 N N . PHE A 1 83 ? 14.541 -3.153 -20.992 1.00 91.00 83 PHE A N 1
ATOM 637 C CA . PHE A 1 83 ? 13.738 -1.936 -21.053 1.00 91.00 83 PHE A CA 1
ATOM 638 C C . PHE A 1 83 ? 13.450 -1.562 -22.508 1.00 91.00 83 PHE A C 1
ATOM 640 O O . PHE A 1 83 ? 14.338 -1.634 -23.356 1.00 91.00 83 PHE A O 1
ATOM 647 N N . THR A 1 84 ? 12.238 -1.067 -22.779 1.00 90.69 84 THR A N 1
ATOM 648 C CA . THR A 1 84 ? 11.861 -0.546 -24.105 1.00 90.69 84 THR A CA 1
ATOM 649 C C . THR A 1 84 ? 12.790 0.579 -24.566 1.00 90.69 84 THR A C 1
ATOM 651 O O . THR A 1 84 ? 13.145 0.647 -25.740 1.00 90.69 84 THR A O 1
ATOM 654 N N . ASP A 1 85 ? 13.191 1.457 -23.642 1.00 90.06 85 ASP A N 1
ATOM 655 C CA . ASP A 1 85 ? 14.199 2.490 -23.877 1.00 90.06 85 ASP A CA 1
ATOM 656 C C . ASP A 1 85 ? 15.508 2.116 -23.149 1.00 90.06 85 ASP A C 1
ATOM 658 O O . ASP A 1 85 ? 15.541 2.121 -21.912 1.00 90.06 85 ASP A O 1
ATOM 662 N N . PRO A 1 86 ? 16.608 1.845 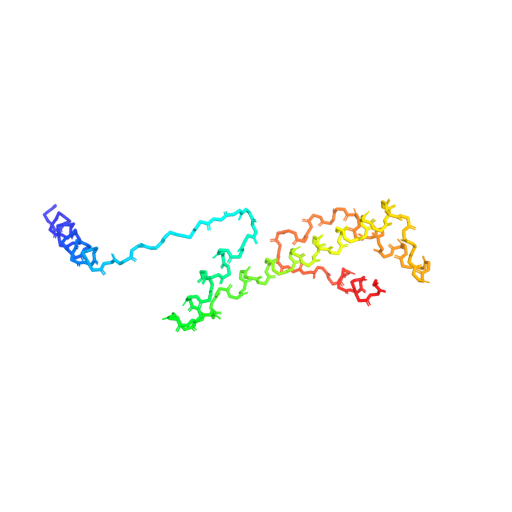-23.879 1.00 87.06 86 PRO A N 1
ATOM 663 C CA . PRO A 1 86 ? 17.911 1.521 -23.296 1.00 87.06 86 PRO A CA 1
ATOM 664 C C . PRO A 1 86 ? 18.461 2.589 -22.338 1.00 87.06 86 PRO A C 1
ATOM 666 O O . PRO A 1 86 ? 19.229 2.262 -21.429 1.00 87.06 86 PRO A O 1
ATOM 669 N N . HIS A 1 87 ? 18.059 3.860 -22.471 1.00 87.56 87 HIS A N 1
ATOM 670 C CA . HIS A 1 87 ? 18.481 4.922 -21.551 1.00 87.56 87 HIS A CA 1
ATOM 671 C C . HIS A 1 87 ? 17.940 4.727 -20.125 1.00 87.56 87 HIS A C 1
ATOM 673 O O . HIS A 1 87 ? 18.532 5.238 -19.172 1.00 87.56 87 HIS A O 1
ATOM 679 N N . ARG A 1 88 ? 16.870 3.940 -19.947 1.00 88.31 88 ARG A N 1
ATOM 680 C CA . ARG A 1 88 ? 16.275 3.625 -18.636 1.00 88.31 88 ARG A CA 1
ATOM 681 C C . ARG A 1 88 ? 17.125 2.675 -17.793 1.00 88.31 88 ARG A C 1
ATOM 683 O O . ARG A 1 88 ? 16.941 2.589 -16.583 1.00 88.31 88 ARG A O 1
ATOM 690 N N . VAL A 1 89 ? 18.130 2.024 -18.381 1.00 85.38 89 VAL A N 1
ATOM 691 C CA . VAL A 1 89 ? 19.088 1.202 -17.624 1.00 85.38 89 VAL A CA 1
ATOM 692 C C . VAL A 1 89 ? 19.854 2.048 -16.595 1.00 85.38 89 VAL A C 1
ATOM 694 O O . VAL A 1 89 ? 20.160 1.565 -15.505 1.00 85.38 89 VAL A O 1
ATOM 697 N N . ALA A 1 90 ? 20.142 3.318 -16.900 1.00 85.25 90 ALA A N 1
ATOM 698 C CA . ALA A 1 90 ? 20.780 4.234 -15.952 1.00 85.25 90 ALA A CA 1
ATOM 699 C C . ALA A 1 90 ? 19.855 4.576 -14.768 1.00 85.25 90 ALA A C 1
ATOM 701 O O . ALA A 1 90 ? 20.298 4.565 -13.619 1.00 85.25 90 ALA A O 1
ATOM 702 N N . ASP A 1 91 ? 18.567 4.784 -15.050 1.00 85.44 91 ASP A N 1
ATOM 703 C CA . ASP A 1 91 ? 17.516 5.034 -14.057 1.00 85.44 91 ASP A CA 1
ATOM 704 C C . ASP A 1 91 ? 17.368 3.834 -13.096 1.00 85.44 91 ASP A C 1
ATOM 706 O O . ASP A 1 91 ? 17.380 3.987 -11.872 1.00 85.44 91 ASP A O 1
ATOM 710 N N . ALA A 1 92 ? 17.350 2.612 -13.638 1.00 84.62 92 ALA A N 1
ATOM 711 C CA . ALA A 1 92 ? 17.325 1.369 -12.865 1.00 84.62 92 ALA A CA 1
ATOM 712 C C 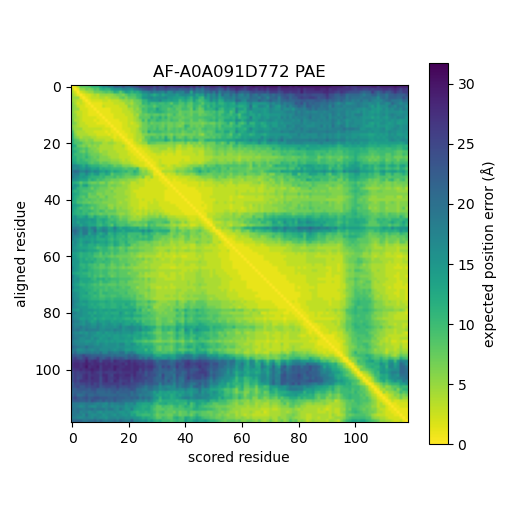. ALA A 1 92 ? 18.569 1.181 -11.971 1.00 84.62 92 ALA A C 1
ATOM 714 O O . ALA A 1 92 ? 18.470 0.694 -10.842 1.00 84.62 92 ALA A O 1
ATOM 715 N N . ARG A 1 93 ? 19.752 1.601 -12.439 1.00 82.81 93 ARG A N 1
ATOM 716 C CA . ARG A 1 93 ? 20.986 1.564 -11.635 1.00 82.81 93 ARG A CA 1
ATOM 717 C C . ARG A 1 93 ? 20.932 2.540 -10.463 1.00 82.81 93 ARG A C 1
ATOM 719 O O . ARG A 1 93 ? 21.363 2.177 -9.369 1.00 82.81 93 ARG A O 1
ATOM 726 N N . GLN A 1 94 ? 20.365 3.731 -10.655 1.00 79.69 94 GLN A N 1
ATOM 727 C CA . GLN A 1 94 ? 20.200 4.720 -9.587 1.00 79.69 94 GLN A CA 1
ATOM 728 C C . GLN A 1 94 ? 19.310 4.182 -8.452 1.00 79.69 94 GLN A C 1
ATOM 730 O O . GLN A 1 94 ? 19.658 4.329 -7.282 1.00 79.69 94 GLN A O 1
ATOM 735 N N . LEU A 1 95 ? 18.237 3.462 -8.791 1.00 77.56 95 LEU A N 1
ATOM 736 C CA . LEU A 1 95 ? 17.367 2.749 -7.842 1.00 77.56 95 LEU A CA 1
ATOM 737 C C . LEU A 1 95 ? 18.064 1.634 -7.057 1.00 77.56 95 LEU A C 1
ATOM 739 O O . LEU A 1 95 ? 17.723 1.386 -5.904 1.00 77.56 95 LEU A O 1
ATOM 743 N N . SER A 1 96 ? 19.011 0.935 -7.684 1.00 70.06 96 SER A N 1
ATOM 744 C CA . SER A 1 96 ? 19.745 -0.161 -7.038 1.00 70.06 96 SER A CA 1
ATOM 745 C C . SER A 1 96 ? 20.814 0.318 -6.050 1.00 70.06 96 SER A C 1
ATOM 747 O O . SER A 1 96 ? 21.299 -0.473 -5.240 1.00 70.06 96 SER A O 1
ATOM 749 N N . SER A 1 97 ? 21.178 1.606 -6.097 1.00 68.94 97 SER A N 1
ATOM 750 C CA . SER A 1 97 ? 22.100 2.189 -5.127 1.00 68.94 97 SER A CA 1
ATOM 751 C C . SER A 1 97 ? 21.393 2.321 -3.768 1.00 68.94 97 SER A C 1
ATOM 753 O O . SER A 1 97 ? 20.298 2.886 -3.707 1.00 68.94 97 SER A O 1
ATOM 755 N N . PRO A 1 98 ? 21.962 1.789 -2.669 1.00 55.19 98 PRO A N 1
ATOM 756 C CA . PRO A 1 98 ? 21.334 1.840 -1.354 1.00 55.19 98 PRO A CA 1
ATOM 757 C C . PRO A 1 98 ? 21.336 3.281 -0.834 1.00 55.19 98 PRO A C 1
ATOM 759 O O . PRO A 1 98 ? 22.226 3.712 -0.101 1.00 55.19 98 PRO A O 1
ATOM 762 N N . SER A 1 99 ? 20.324 4.045 -1.228 1.00 55.25 99 SER A N 1
ATOM 763 C CA . SER A 1 99 ? 20.043 5.359 -0.670 1.00 55.25 99 SER A CA 1
ATOM 764 C C . SER A 1 99 ? 19.461 5.152 0.728 1.00 55.25 99 SER A C 1
ATOM 766 O O . SER A 1 99 ? 18.256 4.983 0.897 1.00 55.25 99 SER A O 1
ATOM 768 N N . ARG A 1 100 ? 20.341 5.144 1.739 1.00 51.41 100 ARG A N 1
ATOM 769 C CA . ARG A 1 100 ? 20.026 5.023 3.181 1.00 51.41 100 ARG A CA 1
ATOM 770 C C . ARG A 1 100 ? 19.001 6.049 3.697 1.00 51.41 100 ARG A C 1
ATOM 772 O O . ARG A 1 100 ? 18.505 5.917 4.804 1.00 51.41 100 ARG A O 1
ATOM 779 N N . THR A 1 101 ? 18.681 7.067 2.907 1.00 51.19 101 THR A N 1
ATOM 780 C CA . THR A 1 101 ? 17.827 8.202 3.271 1.00 51.19 101 THR A CA 1
ATOM 781 C C . THR A 1 101 ? 16.324 7.963 3.102 1.00 51.19 101 THR A C 1
ATOM 783 O O . THR A 1 101 ? 15.541 8.717 3.674 1.00 51.19 101 THR A O 1
ATOM 786 N N . ALA A 1 102 ? 15.886 6.934 2.364 1.00 51.62 102 ALA A N 1
ATOM 787 C CA . ALA A 1 102 ? 14.451 6.703 2.141 1.00 51.62 102 ALA A CA 1
ATOM 788 C C . ALA A 1 102 ? 13.734 6.065 3.349 1.00 51.62 102 ALA A C 1
ATOM 790 O O . ALA A 1 102 ? 12.530 6.260 3.524 1.00 51.62 102 ALA A O 1
ATOM 791 N N . GLU A 1 103 ? 14.457 5.322 4.193 1.00 50.69 103 GLU A N 1
ATOM 792 C CA . GLU A 1 103 ? 13.856 4.567 5.302 1.00 50.69 103 GLU A CA 1
ATOM 793 C C . GLU A 1 103 ? 13.583 5.430 6.546 1.00 50.69 103 GLU A C 1
ATOM 795 O O . GLU A 1 103 ? 12.649 5.141 7.291 1.00 50.69 103 GLU A O 1
ATOM 800 N N . GLU A 1 104 ? 14.326 6.523 6.752 1.00 51.91 104 GLU A N 1
ATOM 801 C CA . GLU A 1 104 ? 14.276 7.280 8.014 1.00 51.91 104 GLU A CA 1
ATOM 802 C C . GLU A 1 104 ? 13.314 8.481 8.011 1.00 51.91 104 GLU A C 1
ATOM 804 O O . GLU A 1 104 ? 12.910 8.934 9.079 1.00 51.91 104 GLU A O 1
ATOM 809 N N . GLN A 1 105 ? 12.906 9.002 6.845 1.00 51.50 105 GLN A N 1
ATOM 810 C CA . GLN A 1 105 ? 12.174 10.284 6.778 1.00 51.50 105 GLN A CA 1
ATOM 811 C C . GLN A 1 105 ? 10.778 10.214 6.147 1.00 51.50 105 GLN A C 1
ATOM 813 O O . GLN A 1 105 ? 10.084 11.229 6.080 1.00 51.50 105 GLN A O 1
ATOM 818 N N . GLY A 1 106 ? 10.323 9.041 5.692 1.00 53.09 106 GLY A N 1
ATOM 819 C CA . GLY A 1 106 ? 8.966 8.896 5.144 1.00 53.09 106 GLY A CA 1
ATOM 820 C C . GLY A 1 106 ? 8.679 9.756 3.911 1.00 53.09 106 GLY A C 1
ATOM 821 O O . GLY A 1 106 ? 7.520 10.023 3.583 1.00 53.09 106 GLY A O 1
ATOM 822 N N . MET A 1 107 ? 9.732 10.190 3.224 1.00 57.41 107 MET A N 1
ATOM 823 C CA . MET A 1 107 ? 9.674 11.031 2.042 1.00 57.41 107 MET A CA 1
ATOM 824 C C . MET A 1 107 ? 10.424 10.331 0.916 1.00 57.41 107 MET A C 1
ATOM 826 O O . MET A 1 107 ? 11.556 9.897 1.103 1.00 57.41 107 MET A O 1
ATOM 830 N N . LEU A 1 108 ? 9.774 10.208 -0.246 1.00 64.38 108 LEU A N 1
ATOM 831 C CA . LEU A 1 108 ? 10.463 9.829 -1.475 1.00 64.38 108 LEU A CA 1
ATOM 832 C C . LEU A 1 108 ? 11.459 10.954 -1.785 1.00 64.38 108 LEU A C 1
ATOM 834 O O . LEU A 1 108 ? 11.005 12.089 -1.961 1.00 64.38 108 LEU A O 1
ATOM 838 N N . PRO A 1 109 ? 12.773 10.682 -1.851 1.00 66.69 109 PRO A N 1
ATOM 839 C CA . PRO A 1 109 ? 13.728 11.651 -2.373 1.00 66.69 109 PRO A CA 1
ATOM 840 C C . PRO A 1 109 ? 13.245 12.144 -3.744 1.00 66.69 109 PRO A C 1
ATOM 842 O O . PRO A 1 109 ? 12.820 11.329 -4.570 1.00 66.69 109 PRO A O 1
ATOM 845 N N . GLU A 1 110 ? 13.277 13.456 -3.995 1.00 65.25 110 GLU A N 1
ATOM 846 C CA . GLU A 1 110 ? 12.808 14.027 -5.272 1.00 65.25 110 GLU A CA 1
ATOM 847 C C . GLU A 1 110 ? 13.524 13.400 -6.475 1.00 65.25 110 GLU A C 1
ATOM 849 O O . GLU A 1 110 ? 12.902 13.119 -7.505 1.00 65.25 110 GLU A O 1
ATOM 854 N N . ASP A 1 111 ? 14.798 13.058 -6.285 1.00 66.50 111 ASP A N 1
ATOM 855 C CA . ASP A 1 111 ? 15.628 12.360 -7.260 1.00 66.50 111 ASP A CA 1
ATOM 856 C C . ASP A 1 111 ? 14.994 11.036 -7.707 1.00 66.50 111 ASP A C 1
ATOM 858 O O . ASP A 1 111 ? 14.939 10.748 -8.905 1.00 66.50 111 ASP A O 1
ATOM 862 N N . LEU A 1 112 ? 14.422 10.269 -6.770 1.00 73.50 112 LEU A N 1
ATOM 863 C CA . LEU A 1 112 ? 13.755 8.999 -7.057 1.00 73.50 112 LEU A CA 1
ATOM 864 C C . LEU A 1 112 ? 12.369 9.198 -7.676 1.00 73.50 112 LEU A C 1
ATOM 866 O O . LEU A 1 112 ? 11.997 8.447 -8.569 1.00 73.50 112 LEU A O 1
ATOM 870 N N . SER A 1 113 ? 11.620 10.235 -7.296 1.00 76.56 113 SER A N 1
ATOM 871 C CA . SER A 1 113 ? 10.309 10.523 -7.908 1.00 76.56 113 SER A CA 1
ATOM 872 C C . SER A 1 113 ? 10.408 10.689 -9.430 1.00 76.56 113 SER A C 1
ATOM 874 O O . SER A 1 113 ? 9.589 10.162 -10.189 1.00 76.56 113 SER A O 1
ATOM 876 N N . SER A 1 114 ? 11.459 11.373 -9.892 1.00 79.06 114 SER A N 1
ATOM 877 C CA . SER A 1 114 ? 11.708 11.565 -11.320 1.00 79.06 114 SER A CA 1
ATOM 878 C C . SER A 1 114 ? 12.045 10.249 -12.034 1.00 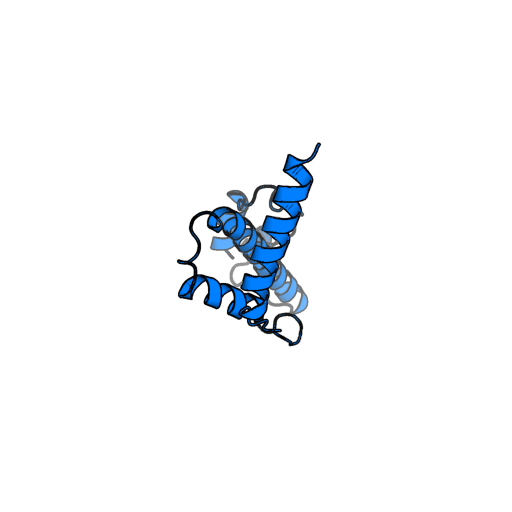79.06 114 SER A C 1
ATOM 880 O O . SER A 1 114 ? 11.566 10.017 -13.142 1.00 79.06 114 SER A O 1
ATOM 882 N N . VAL A 1 115 ? 12.825 9.379 -11.386 1.00 81.38 115 VAL A N 1
ATOM 883 C CA . VAL A 1 115 ? 13.230 8.060 -11.889 1.00 81.38 115 VAL A CA 1
ATOM 884 C C . VAL A 1 115 ? 12.011 7.144 -12.028 1.00 81.38 115 VAL A C 1
ATOM 886 O O . VAL A 1 115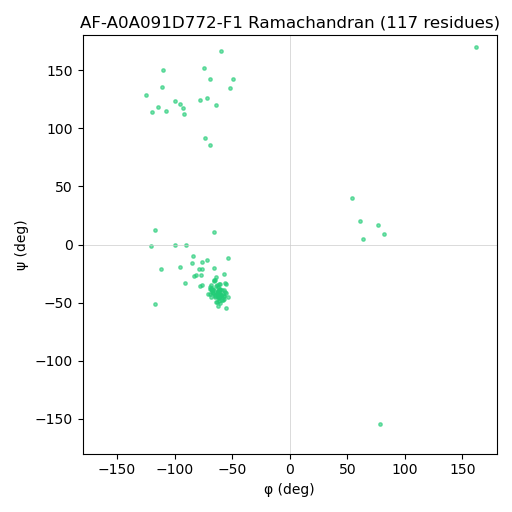 ? 11.832 6.518 -13.068 1.00 81.38 115 VAL A O 1
ATOM 889 N N . PHE A 1 116 ? 11.120 7.130 -11.032 1.00 82.75 116 PHE A N 1
ATOM 890 C CA . PHE A 1 116 ? 9.920 6.282 -11.028 1.00 82.75 116 PHE A CA 1
ATOM 891 C C . PHE A 1 116 ? 8.936 6.651 -12.137 1.00 82.75 116 PHE A C 1
ATOM 893 O O . PHE A 1 116 ? 8.213 5.788 -12.608 1.00 82.75 116 PHE A O 1
ATOM 900 N N . ARG A 1 117 ? 8.880 7.925 -12.546 1.00 83.19 117 ARG A N 1
ATOM 901 C CA . ARG A 1 117 ? 8.025 8.359 -13.663 1.00 83.19 117 ARG A CA 1
ATOM 902 C C . ARG A 1 117 ? 8.584 7.997 -15.038 1.00 83.19 117 ARG A C 1
ATOM 904 O O . ARG A 1 117 ? 7.835 8.062 -16.007 1.00 83.19 117 ARG A O 1
ATOM 911 N N . ARG A 1 118 ? 9.892 7.742 -15.141 1.00 83.06 118 ARG A N 1
ATOM 912 C CA . ARG A 1 118 ? 10.559 7.447 -16.416 1.00 83.06 118 ARG A CA 1
ATOM 913 C C . ARG A 1 118 ? 10.590 5.954 -16.728 1.00 83.06 118 ARG A C 1
ATOM 915 O O . ARG A 1 118 ? 10.581 5.620 -17.909 1.00 83.06 118 ARG A O 1
ATOM 922 N N . LEU A 1 119 ? 10.689 5.107 -15.704 1.00 79.44 119 LEU A N 1
ATOM 923 C CA . LEU A 1 119 ? 10.653 3.644 -15.816 1.00 79.44 119 LEU A CA 1
ATOM 924 C C . LEU A 1 119 ? 9.248 3.132 -16.130 1.00 79.44 119 LEU A C 1
ATOM 926 O O . LEU A 1 119 ? 9.178 2.166 -16.917 1.00 79.44 119 LEU A O 1
#

Organism: Fukomys damarensis (NCBI:txid885580)

Secondary structure (DSSP, 8-state):
-HHHHHHHHHHHHHHHHHHHTPPP-----STTSSHHHHHHHHHHHHS---SSTHHHHHHHHHHHHHHHHHHHHHHHHHHT---SSTTHHHHHHHHHS--TTHHHHS---HHHHHHHHH-